Protein AF-A0A523GM66-F1 (afdb_monomer_lite)

Radius of gyration: 17.61 Å; chains: 1; bounding box: 33×33×49 Å

Structure (mmCIF, N/CA/C/O backbone):
data_AF-A0A523GM66-F1
#
_entry.id   AF-A0A523GM66-F1
#
loop_
_atom_site.group_PDB
_atom_site.id
_atom_site.type_symbol
_atom_site.label_atom_id
_atom_site.label_alt_id
_atom_site.label_comp_id
_atom_site.label_asym_id
_atom_site.label_entity_id
_atom_site.label_seq_id
_atom_site.pdbx_PDB_ins_code
_atom_site.Cartn_x
_atom_site.Cartn_y
_atom_site.Cartn_z
_atom_site.occupancy
_atom_site.B_iso_or_equiv
_atom_site.auth_seq_id
_atom_site.auth_comp_id
_atom_site.auth_asym_id
_atom_site.auth_atom_id
_atom_site.pdbx_PDB_model_num
ATOM 1 N N . MET A 1 1 ? -17.178 11.770 1.822 1.00 74.56 1 MET A N 1
ATOM 2 C CA . MET A 1 1 ? -16.727 10.507 2.453 1.00 74.56 1 MET A CA 1
ATOM 3 C C . MET A 1 1 ? -16.173 9.593 1.366 1.00 74.56 1 MET A C 1
ATOM 5 O O . MET A 1 1 ? -16.955 9.059 0.594 1.00 74.56 1 MET A O 1
ATOM 9 N N . GLY A 1 2 ? -14.848 9.505 1.225 1.00 92.06 2 GLY A N 1
ATOM 10 C CA . GLY A 1 2 ? -14.191 8.734 0.158 1.00 92.06 2 GLY A CA 1
ATOM 11 C C . GLY A 1 2 ? -13.439 7.506 0.675 1.00 92.06 2 GLY A C 1
ATOM 12 O O . GLY A 1 2 ? -13.372 7.265 1.883 1.00 92.06 2 GLY A O 1
ATOM 13 N N . PHE A 1 3 ? -12.845 6.756 -0.253 1.00 95.06 3 PHE A N 1
ATOM 14 C CA . PHE A 1 3 ? -12.043 5.572 0.042 1.00 95.06 3 PHE A CA 1
ATOM 15 C C . PHE A 1 3 ? -10.622 5.728 -0.485 1.00 95.06 3 PHE A C 1
ATOM 17 O O . PHE A 1 3 ? -10.416 6.255 -1.577 1.00 95.06 3 PHE A O 1
ATOM 24 N N . ILE A 1 4 ? -9.655 5.208 0.265 1.00 95.12 4 ILE A N 1
ATOM 25 C CA . ILE A 1 4 ? -8.255 5.139 -0.150 1.00 95.12 4 ILE A CA 1
ATOM 26 C C . ILE A 1 4 ? -7.737 3.712 -0.114 1.00 95.12 4 ILE A C 1
ATOM 28 O O . ILE A 1 4 ? -8.194 2.853 0.641 1.00 95.12 4 ILE A O 1
ATOM 32 N N . ARG A 1 5 ? -6.770 3.438 -0.982 1.00 95.50 5 ARG A N 1
ATOM 33 C CA . ARG A 1 5 ? -6.126 2.133 -1.093 1.00 95.50 5 ARG A CA 1
ATOM 34 C C . ARG A 1 5 ? -4.806 2.110 -0.346 1.00 95.50 5 ARG A C 1
ATOM 36 O O . ARG A 1 5 ? -4.126 3.120 -0.230 1.00 95.50 5 ARG A O 1
ATOM 43 N N . LEU A 1 6 ? -4.380 0.902 0.016 1.00 94.88 6 LEU A N 1
ATOM 44 C CA . LEU A 1 6 ? -3.133 0.644 0.735 1.00 94.88 6 LEU A CA 1
ATOM 45 C C . LEU A 1 6 ? -1.938 1.449 0.208 1.00 94.88 6 LEU A C 1
ATOM 47 O O . LEU A 1 6 ? -1.241 2.084 0.978 1.00 94.88 6 LEU A O 1
ATOM 51 N N . HIS A 1 7 ? -1.717 1.457 -1.104 1.00 92.69 7 HIS A N 1
ATOM 52 C CA . HIS A 1 7 ? -0.570 2.140 -1.703 1.00 92.69 7 HIS A CA 1
ATOM 53 C C . HIS A 1 7 ? -0.637 3.676 -1.667 1.00 92.69 7 HIS A C 1
ATOM 55 O O . HIS A 1 7 ? 0.337 4.323 -2.024 1.00 92.69 7 HIS A O 1
ATOM 61 N N . GLN A 1 8 ? -1.806 4.261 -1.396 1.00 94.38 8 GLN A N 1
ATOM 62 C CA . GLN A 1 8 ? -1.937 5.700 -1.143 1.00 94.38 8 GLN A CA 1
ATOM 63 C C . GLN A 1 8 ? -1.590 5.993 0.317 1.00 94.38 8 GLN A C 1
ATOM 65 O O . GLN A 1 8 ? -1.078 7.058 0.614 1.00 94.38 8 GLN A O 1
ATOM 70 N N . ILE A 1 9 ? -1.816 5.023 1.209 1.00 94.81 9 ILE A N 1
ATOM 71 C CA . ILE A 1 9 ? -1.490 5.135 2.630 1.00 94.81 9 ILE A CA 1
ATOM 72 C C . ILE A 1 9 ? 0.017 4.958 2.853 1.00 94.81 9 ILE A C 1
ATOM 74 O O . ILE A 1 9 ? 0.657 5.830 3.428 1.00 94.81 9 ILE A O 1
ATOM 78 N N . ILE A 1 10 ? 0.595 3.860 2.355 1.00 95.12 10 ILE A N 1
ATOM 79 C CA . ILE A 1 10 ? 2.025 3.5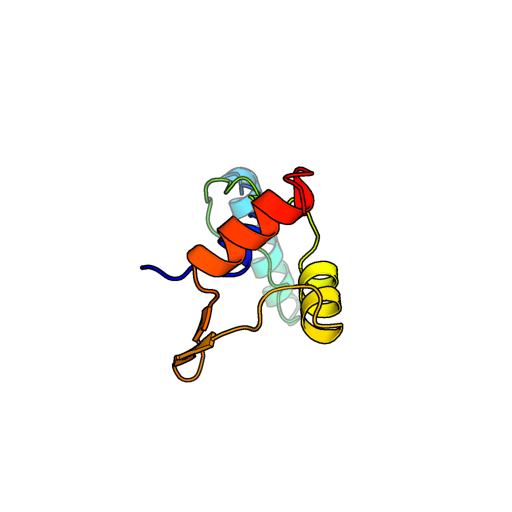33 2.530 1.00 95.12 10 ILE A CA 1
ATOM 80 C C . ILE A 1 10 ? 2.930 4.143 1.452 1.00 95.12 10 ILE A C 1
ATOM 82 O O . ILE A 1 10 ? 4.134 3.903 1.442 1.00 95.12 10 ILE A O 1
ATOM 86 N N . GLY A 1 11 ? 2.350 4.877 0.503 1.00 93.50 11 GLY A N 1
ATOM 87 C CA . GLY A 1 11 ? 3.069 5.436 -0.636 1.00 93.50 11 GLY A CA 1
ATOM 88 C C . GLY A 1 11 ? 3.541 4.397 -1.662 1.00 93.50 11 GLY A C 1
ATOM 89 O O . GLY A 1 11 ? 3.268 3.192 -1.581 1.00 93.50 11 GLY A O 1
ATOM 90 N N . ARG A 1 12 ? 4.243 4.889 -2.687 1.00 89.50 12 ARG A N 1
ATOM 91 C CA . ARG A 1 12 ? 4.982 4.079 -3.668 1.00 89.50 12 ARG A CA 1
ATOM 92 C C . ARG A 1 12 ? 6.217 4.847 -4.151 1.00 89.50 12 ARG A C 1
ATOM 94 O O . ARG A 1 12 ? 6.095 6.051 -4.379 1.00 89.50 12 ARG A O 1
ATOM 101 N N . PRO A 1 13 ? 7.346 4.167 -4.424 1.00 88.12 13 PRO A N 1
ATOM 102 C CA . PRO A 1 13 ? 8.516 4.817 -5.008 1.00 88.12 13 PRO A CA 1
ATOM 103 C C . PRO A 1 13 ? 8.234 5.251 -6.450 1.00 88.12 13 PRO A C 1
ATOM 105 O O . PRO A 1 13 ? 7.430 4.602 -7.141 1.00 88.12 13 PRO A O 1
ATOM 108 N N . ALA A 1 14 ? 8.896 6.324 -6.886 1.00 91.00 14 ALA A N 1
ATOM 109 C CA . ALA A 1 14 ? 8.975 6.693 -8.296 1.00 91.00 14 ALA A CA 1
ATOM 110 C C . ALA A 1 14 ? 9.717 5.607 -9.083 1.00 91.00 14 ALA A C 1
ATOM 112 O O . ALA A 1 14 ? 10.484 4.838 -8.512 1.00 91.00 14 ALA A O 1
ATOM 113 N N . VAL A 1 15 ? 9.456 5.550 -10.385 1.00 90.06 15 VAL A N 1
ATOM 114 C CA . VAL A 1 15 ? 10.229 4.745 -11.336 1.00 90.06 15 VAL A CA 1
ATOM 115 C C . VAL A 1 15 ? 10.668 5.699 -12.431 1.00 90.06 15 VAL A C 1
ATOM 117 O O . VAL A 1 15 ? 9.806 6.306 -13.073 1.00 90.06 15 VAL A O 1
ATOM 120 N N . THR A 1 16 ? 11.980 5.861 -12.596 1.00 91.56 16 THR A N 1
ATOM 121 C CA . THR A 1 16 ? 12.552 6.698 -13.659 1.00 91.56 16 THR A CA 1
ATOM 122 C C . THR A 1 16 ? 12.429 5.999 -15.012 1.00 91.56 16 THR A C 1
ATOM 124 O O . THR A 1 16 ? 12.228 4.783 -15.067 1.00 91.56 16 THR A O 1
ATOM 127 N N . GLU A 1 17 ? 12.544 6.744 -16.114 1.00 88.56 17 GLU A N 1
ATOM 128 C CA . GLU A 1 17 ? 12.460 6.138 -17.452 1.00 88.56 17 GLU A CA 1
ATOM 129 C C . GLU A 1 17 ? 13.584 5.124 -17.678 1.00 88.56 17 GLU A C 1
ATOM 131 O O . GLU A 1 17 ? 13.324 4.005 -18.108 1.00 88.56 17 GLU A O 1
ATOM 136 N N . GLU A 1 18 ? 14.808 5.449 -17.263 1.00 90.44 18 GLU A N 1
ATOM 137 C CA . GLU A 1 18 ? 15.935 4.520 -17.366 1.00 90.44 18 GLU A CA 1
ATOM 138 C C . GLU A 1 18 ? 15.716 3.234 -16.556 1.00 90.44 18 GLU A C 1
ATOM 140 O O . GLU A 1 18 ? 16.093 2.138 -16.970 1.00 90.44 18 GLU A O 1
ATOM 145 N N . GLU A 1 19 ? 15.114 3.344 -15.369 1.00 90.31 19 GLU A N 1
ATOM 146 C CA . GLU A 1 19 ? 14.783 2.173 -14.562 1.00 90.31 19 GLU A CA 1
ATOM 147 C C . GLU A 1 19 ? 13.686 1.341 -15.233 1.00 90.31 19 GLU A C 1
ATOM 149 O O . GLU A 1 19 ? 13.765 0.112 -15.255 1.00 90.31 19 GLU A O 1
ATOM 154 N N . ALA A 1 20 ? 12.688 1.998 -15.827 1.00 88.44 20 ALA A N 1
ATOM 155 C CA . ALA A 1 20 ? 11.642 1.338 -16.592 1.00 88.44 20 ALA A CA 1
ATOM 156 C C . ALA A 1 20 ? 12.217 0.602 -17.815 1.00 88.44 20 ALA A C 1
ATOM 158 O O . ALA A 1 20 ? 11.835 -0.544 -18.051 1.00 88.44 20 ALA A O 1
ATOM 159 N N . GLU A 1 21 ? 13.166 1.201 -18.539 1.00 89.88 21 GLU A N 1
ATOM 160 C CA . GLU A 1 21 ? 13.902 0.574 -19.646 1.00 89.88 21 GLU A CA 1
ATOM 161 C C . GLU A 1 21 ? 14.692 -0.650 -19.200 1.00 89.88 21 GLU A C 1
ATOM 163 O O . GLU A 1 21 ? 14.540 -1.724 -19.787 1.00 89.88 21 GLU A O 1
ATOM 168 N N . ARG A 1 22 ? 15.472 -0.533 -18.119 1.00 91.62 22 ARG A N 1
ATOM 169 C CA . ARG A 1 22 ? 16.188 -1.675 -17.530 1.00 91.62 22 ARG A CA 1
ATOM 170 C C . ARG A 1 22 ? 15.221 -2.799 -17.155 1.00 91.62 22 ARG A C 1
ATOM 172 O O . ARG A 1 22 ? 15.444 -3.950 -17.515 1.00 91.62 22 ARG A O 1
ATOM 179 N N . ASN A 1 23 ? 14.086 -2.469 -16.539 1.00 93.19 23 ASN A N 1
ATOM 180 C CA . ASN A 1 23 ? 13.049 -3.445 -16.199 1.00 93.19 23 ASN A CA 1
ATOM 181 C C . ASN A 1 23 ? 12.379 -4.081 -17.432 1.00 93.19 23 ASN A C 1
ATOM 183 O O . ASN A 1 23 ? 11.916 -5.224 -17.351 1.00 93.19 23 ASN A O 1
ATOM 187 N N . ARG A 1 24 ? 12.290 -3.365 -18.562 1.00 90.75 24 ARG A N 1
ATOM 188 C CA . ARG A 1 24 ? 11.816 -3.916 -19.843 1.00 90.75 24 ARG A CA 1
ATOM 189 C C . ARG A 1 24 ? 12.835 -4.905 -20.409 1.00 90.75 24 ARG A C 1
ATOM 191 O O . ARG A 1 24 ? 12.456 -6.049 -20.653 1.00 90.75 24 ARG A O 1
ATOM 198 N N . ARG A 1 25 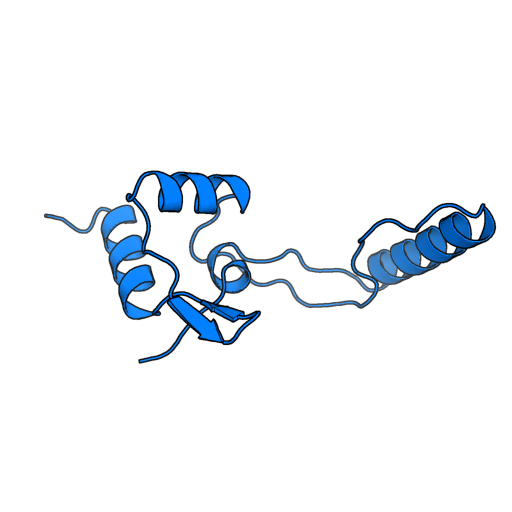? 14.106 -4.500 -20.499 1.00 90.00 25 ARG A N 1
ATOM 199 C CA . ARG A 1 25 ? 15.222 -5.326 -20.986 1.00 90.00 25 ARG A CA 1
ATOM 200 C C . ARG A 1 25 ? 15.388 -6.609 -20.178 1.00 90.00 25 ARG A C 1
ATOM 202 O O . ARG A 1 25 ? 15.443 -7.691 -20.752 1.00 90.00 25 ARG A O 1
ATOM 209 N N . ASP A 1 26 ? 15.407 -6.504 -18.853 1.00 89.44 26 ASP A N 1
ATOM 210 C CA . ASP A 1 26 ? 15.545 -7.669 -17.975 1.00 89.44 26 ASP A CA 1
ATOM 211 C C . ASP A 1 26 ? 14.379 -8.641 -18.165 1.00 89.44 26 ASP A C 1
ATOM 213 O O . ASP A 1 26 ? 14.576 -9.850 -18.238 1.00 89.44 26 ASP A O 1
ATOM 217 N N . ALA A 1 27 ? 13.158 -8.124 -18.322 1.00 89.31 27 ALA A N 1
ATOM 218 C CA . ALA A 1 27 ? 12.000 -8.974 -18.551 1.00 89.31 27 ALA A CA 1
ATOM 219 C C . ALA A 1 27 ? 11.994 -9.641 -19.936 1.00 89.31 27 ALA A C 1
ATOM 221 O O . ALA A 1 27 ? 11.374 -10.693 -20.089 1.00 89.31 27 ALA A O 1
ATOM 222 N N . GLU A 1 28 ? 12.613 -9.035 -20.950 1.00 88.81 28 GLU A N 1
ATOM 223 C CA . GLU A 1 28 ? 12.841 -9.658 -22.259 1.00 88.81 28 GLU A CA 1
ATOM 224 C C . GLU A 1 28 ? 13.914 -10.746 -22.172 1.00 88.81 28 GLU A C 1
ATOM 226 O O . GLU A 1 28 ? 13.690 -11.847 -22.670 1.00 88.81 28 GLU A O 1
ATOM 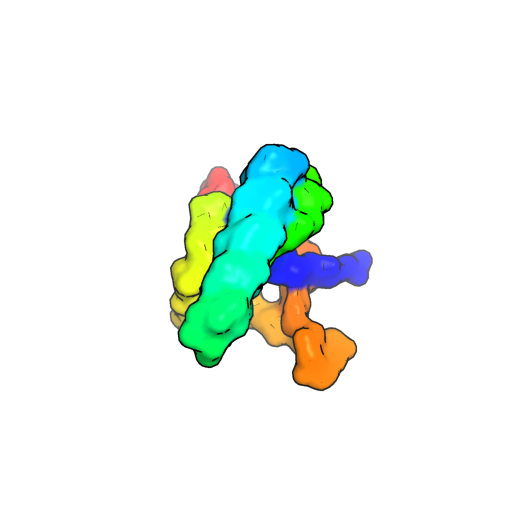231 N N . ALA A 1 29 ? 15.017 -10.488 -21.463 1.00 89.56 29 ALA A N 1
ATOM 232 C CA . ALA A 1 29 ? 16.080 -11.464 -21.229 1.00 89.56 29 ALA A CA 1
ATOM 233 C C . ALA A 1 29 ? 15.589 -12.683 -20.424 1.00 89.56 29 ALA A C 1
ATOM 235 O O . ALA A 1 29 ? 15.843 -13.824 -20.808 1.00 89.56 29 ALA A O 1
ATOM 236 N N . GLU A 1 30 ? 14.823 -12.460 -19.348 1.00 90.50 30 GLU A N 1
ATOM 237 C CA . GLU A 1 30 ? 14.205 -13.529 -18.550 1.00 90.50 30 GLU A CA 1
ATOM 238 C C . GLU A 1 30 ? 13.279 -14.395 -19.425 1.00 90.50 30 GLU A C 1
ATOM 240 O O . GLU A 1 30 ? 13.368 -15.623 -19.387 1.00 90.50 30 GLU A O 1
ATOM 245 N N . LYS A 1 31 ? 12.453 -13.768 -20.280 1.00 87.62 31 LYS A N 1
ATOM 246 C CA . LYS A 1 31 ? 11.586 -14.484 -21.231 1.00 87.62 31 LYS A CA 1
ATOM 247 C C . LYS A 1 31 ? 12.374 -15.278 -22.270 1.00 87.62 31 LYS A C 1
ATOM 249 O O . LYS A 1 31 ? 11.976 -16.398 -22.574 1.00 87.62 31 LYS A O 1
ATOM 254 N N . ALA A 1 32 ? 13.451 -14.712 -22.815 1.00 90.12 32 ALA A N 1
ATOM 255 C CA . ALA A 1 32 ? 14.304 -15.386 -23.792 1.00 90.12 32 ALA A CA 1
ATOM 256 C C . ALA A 1 32 ? 14.967 -16.643 -23.200 1.00 90.12 32 ALA A C 1
ATOM 258 O O . ALA A 1 32 ? 15.108 -17.644 -23.891 1.00 90.12 32 ALA A O 1
ATOM 259 N N . SER A 1 33 ? 15.284 -16.618 -21.901 1.00 82.44 33 SER A N 1
ATOM 260 C CA . SER A 1 33 ? 15.777 -17.769 -21.129 1.00 82.44 33 SER A CA 1
ATOM 261 C C . SER A 1 33 ? 14.685 -18.815 -20.808 1.00 82.44 33 SER A C 1
ATOM 263 O O . SER A 1 33 ? 14.952 -19.842 -20.192 1.00 82.44 33 SER A O 1
ATOM 265 N N . GLY A 1 34 ? 13.423 -18.567 -21.184 1.00 87.81 34 GLY A N 1
ATOM 266 C CA . GLY A 1 34 ? 12.283 -19.427 -20.842 1.00 87.81 34 GLY A CA 1
ATOM 267 C C . GLY A 1 34 ? 11.815 -19.300 -19.386 1.00 87.81 34 GLY A C 1
ATOM 268 O O . GLY A 1 34 ? 10.868 -19.976 -18.978 1.00 87.81 34 GLY A O 1
ATOM 269 N N . GLN A 1 35 ? 12.425 -18.409 -18.598 1.00 85.31 35 GLN A N 1
ATOM 270 C CA . GLN A 1 35 ? 12.049 -18.146 -17.214 1.00 85.31 35 GLN A CA 1
ATOM 271 C C . GLN A 1 35 ? 10.915 -17.116 -17.160 1.00 85.31 35 GLN A C 1
ATOM 273 O O . GLN A 1 35 ? 10.864 -16.132 -17.902 1.00 85.31 35 GLN A O 1
ATOM 278 N N . LYS A 1 36 ? 9.976 -17.304 -16.229 1.00 85.44 36 LYS A N 1
ATOM 279 C CA . LYS A 1 36 ? 8.923 -16.310 -16.004 1.00 85.44 36 LYS A CA 1
ATOM 280 C C . LYS A 1 36 ? 9.539 -15.002 -15.486 1.00 85.44 36 LYS A C 1
ATOM 282 O O . LYS A 1 36 ? 10.220 -15.051 -14.460 1.00 85.44 36 LYS A O 1
ATOM 287 N N . PRO A 1 37 ? 9.239 -13.844 -16.104 1.00 86.75 37 PRO A N 1
ATOM 288 C CA . PRO A 1 37 ? 9.862 -12.600 -15.700 1.00 86.75 37 PRO A CA 1
ATOM 289 C C . PRO A 1 37 ? 9.379 -12.119 -14.330 1.00 86.75 37 PRO A C 1
ATOM 291 O O . PRO A 1 37 ? 8.210 -12.301 -13.954 1.00 86.75 37 PRO A O 1
ATOM 294 N N . ASN A 1 38 ? 10.267 -11.449 -13.601 1.00 86.69 38 ASN A N 1
ATOM 295 C CA . ASN A 1 38 ? 9.968 -10.862 -12.303 1.00 86.69 38 ASN A CA 1
ATOM 296 C C . ASN A 1 38 ? 8.968 -9.698 -12.414 1.00 86.69 38 ASN A C 1
ATOM 298 O O . ASN A 1 38 ? 8.915 -8.956 -13.398 1.00 86.69 38 ASN A O 1
ATOM 302 N N . LYS A 1 39 ? 8.150 -9.506 -11.368 1.00 79.62 39 LYS A N 1
ATOM 303 C CA . LYS A 1 39 ? 7.089 -8.477 -11.329 1.00 79.62 39 LYS A CA 1
ATOM 304 C C . LYS A 1 39 ? 7.642 -7.079 -11.008 1.00 79.62 39 LYS A C 1
ATOM 306 O O . LYS A 1 39 ? 7.267 -6.484 -9.998 1.00 79.62 39 LYS A O 1
ATOM 311 N N . ARG A 1 40 ? 8.522 -6.558 -11.864 1.00 88.94 40 ARG A N 1
ATOM 312 C CA . ARG A 1 40 ? 9.057 -5.188 -11.783 1.00 88.94 40 ARG A CA 1
ATOM 313 C C . ARG A 1 40 ? 8.178 -4.198 -12.567 1.00 88.94 40 ARG A C 1
ATOM 315 O O . ARG A 1 40 ? 7.534 -4.598 -13.541 1.00 88.94 40 ARG A O 1
ATOM 322 N N . PRO A 1 41 ? 8.093 -2.921 -12.155 1.00 87.94 41 PRO A N 1
ATOM 323 C CA . PRO A 1 41 ? 7.345 -1.905 -12.891 1.00 87.94 41 PRO A CA 1
ATOM 324 C C . PRO A 1 41 ? 8.044 -1.561 -14.214 1.00 87.94 41 PRO A C 1
ATOM 326 O O . PRO A 1 41 ? 9.225 -1.239 -14.230 1.00 87.94 41 PRO A O 1
ATOM 329 N N . LYS A 1 42 ? 7.301 -1.613 -15.323 1.00 86.75 42 LYS A N 1
ATOM 330 C CA . LYS A 1 42 ? 7.843 -1.420 -16.685 1.00 86.75 42 LYS A CA 1
ATOM 331 C C . LYS A 1 42 ? 7.544 -0.054 -17.303 1.00 86.75 42 LYS A C 1
ATOM 333 O O . LYS A 1 42 ? 8.017 0.239 -18.397 1.00 86.75 42 LYS A O 1
ATOM 338 N N . CYS A 1 43 ? 6.741 0.751 -16.616 1.00 87.12 43 CYS A N 1
ATOM 339 C CA . CYS A 1 43 ? 6.352 2.089 -17.041 1.00 87.12 43 CYS A CA 1
ATOM 340 C C . CYS A 1 43 ? 6.832 3.090 -15.992 1.00 87.12 43 CYS A C 1
ATOM 342 O O . CYS A 1 43 ? 6.672 2.831 -14.789 1.00 87.12 43 CYS A O 1
ATOM 344 N N . ALA A 1 44 ? 7.380 4.215 -16.454 1.00 88.88 44 ALA A N 1
ATOM 345 C CA . ALA A 1 44 ? 7.715 5.335 -15.592 1.00 88.88 44 ALA A CA 1
ATOM 346 C C . ALA A 1 44 ? 6.458 5.857 -14.892 1.00 88.88 44 ALA A C 1
ATOM 348 O O . ALA A 1 44 ? 5.350 5.850 -15.437 1.00 88.88 44 ALA A O 1
ATOM 349 N N . ARG A 1 45 ? 6.620 6.240 -13.627 1.00 88.00 45 ARG A N 1
ATOM 350 C CA . ARG A 1 45 ? 5.518 6.715 -12.786 1.00 88.00 45 ARG A CA 1
ATOM 351 C C . ARG A 1 45 ? 6.043 7.541 -11.624 1.00 88.00 45 ARG A C 1
ATOM 353 O O . ARG A 1 45 ? 7.079 7.217 -11.044 1.00 88.00 45 ARG A O 1
ATOM 360 N N . ASN A 1 46 ? 5.263 8.542 -11.232 1.00 90.00 46 ASN A N 1
ATOM 361 C CA . ASN A 1 46 ? 5.610 9.439 -10.133 1.00 90.00 46 ASN A CA 1
ATOM 362 C C . ASN A 1 46 ? 5.560 8.726 -8.772 1.00 90.00 46 ASN A C 1
ATOM 364 O O . ASN A 1 46 ? 4.821 7.747 -8.581 1.00 90.00 46 ASN A O 1
ATOM 368 N N . ALA A 1 47 ? 6.344 9.238 -7.821 1.00 91.12 47 ALA A N 1
ATOM 369 C CA . ALA A 1 47 ? 6.266 8.820 -6.427 1.00 91.12 47 ALA A CA 1
ATOM 370 C C . ALA A 1 47 ? 4.946 9.291 -5.809 1.00 91.12 47 ALA A C 1
ATOM 372 O O . ALA A 1 47 ? 4.466 10.388 -6.090 1.00 91.12 47 ALA A O 1
ATOM 373 N N . LEU A 1 48 ? 4.388 8.460 -4.932 1.00 91.56 48 LEU A N 1
ATOM 374 C CA . LEU A 1 48 ? 3.332 8.876 -4.017 1.00 91.56 48 LEU A CA 1
ATOM 375 C C . LEU A 1 48 ? 3.930 8.893 -2.611 1.00 91.56 48 LEU A C 1
ATOM 377 O O . LEU A 1 48 ? 4.342 7.819 -2.152 1.00 91.56 48 LEU A O 1
ATOM 381 N N . PRO A 1 49 ? 4.002 10.058 -1.943 1.00 92.75 49 PRO A N 1
ATOM 382 C CA . PRO A 1 49 ? 4.507 10.122 -0.583 1.00 92.75 49 PRO A CA 1
ATOM 383 C C . PRO A 1 49 ? 3.585 9.329 0.359 1.00 92.75 49 PRO A C 1
ATOM 385 O O . PRO A 1 49 ? 2.365 9.328 0.168 1.00 92.75 49 PRO A O 1
ATOM 388 N N . PRO A 1 50 ? 4.146 8.610 1.345 1.00 93.75 50 PRO A N 1
ATOM 389 C CA . PRO A 1 50 ? 3.354 7.887 2.329 1.00 93.75 50 PRO A CA 1
ATOM 390 C C . PRO A 1 50 ? 2.660 8.849 3.296 1.00 93.75 50 PRO A C 1
ATOM 392 O O . PRO A 1 50 ? 3.281 9.779 3.799 1.00 93.75 50 PRO A O 1
ATOM 395 N N . ILE A 1 51 ? 1.398 8.564 3.617 1.00 94.44 51 ILE A N 1
ATOM 396 C CA . ILE A 1 51 ? 0.704 9.165 4.766 1.00 94.44 51 ILE A CA 1
ATOM 397 C C . ILE A 1 51 ? 1.239 8.532 6.055 1.00 94.44 51 ILE A C 1
ATOM 399 O O . ILE A 1 51 ? 1.508 9.217 7.033 1.00 94.44 51 ILE A O 1
ATOM 403 N N . ILE A 1 52 ? 1.411 7.207 6.042 1.00 93.12 52 ILE A N 1
ATOM 404 C CA . ILE A 1 52 ? 1.974 6.439 7.153 1.00 93.12 52 ILE A CA 1
ATOM 405 C C . ILE A 1 52 ? 3.154 5.633 6.587 1.00 93.12 52 ILE A C 1
ATOM 407 O O . ILE A 1 52 ? 2.923 4.693 5.817 1.00 93.12 52 ILE A O 1
ATOM 411 N N . PRO A 1 53 ? 4.413 5.983 6.920 1.00 93.56 53 PRO A N 1
ATOM 412 C CA . PRO A 1 53 ? 5.610 5.423 6.291 1.00 93.56 53 PRO A CA 1
ATOM 413 C C . PRO A 1 53 ? 5.973 4.042 6.858 1.00 93.56 53 PRO A C 1
ATOM 415 O O . PRO A 1 53 ? 7.041 3.841 7.427 1.00 93.56 53 PRO A O 1
ATOM 418 N N . ILE A 1 54 ? 5.076 3.065 6.705 1.00 94.50 54 ILE A N 1
ATOM 419 C CA . ILE A 1 54 ? 5.309 1.674 7.109 1.00 94.50 54 ILE A CA 1
ATOM 420 C C . ILE A 1 54 ? 5.257 0.720 5.919 1.00 94.50 54 ILE A C 1
ATOM 422 O O . ILE A 1 54 ? 4.655 0.996 4.883 1.00 94.50 54 ILE A O 1
ATOM 426 N N . SER A 1 55 ? 5.854 -0.459 6.079 1.00 94.69 55 SER A N 1
ATOM 427 C CA . SER A 1 55 ? 5.795 -1.491 5.048 1.00 94.69 55 SER A CA 1
ATOM 428 C C . SER A 1 55 ? 4.387 -2.088 4.913 1.00 94.69 55 SER A C 1
ATOM 430 O O . SER A 1 55 ? 3.599 -2.154 5.860 1.00 94.69 55 SER A O 1
ATOM 432 N N . LYS A 1 56 ? 4.079 -2.608 3.717 1.00 94.94 56 LYS A N 1
ATOM 433 C CA . LYS A 1 56 ? 2.820 -3.319 3.442 1.00 94.94 56 LYS A CA 1
ATOM 434 C C . LYS A 1 56 ? 2.578 -4.478 4.411 1.00 94.94 56 LYS A C 1
ATOM 436 O O . LYS A 1 56 ? 1.445 -4.680 4.835 1.00 94.94 56 LYS A O 1
ATOM 441 N N . SER A 1 57 ? 3.604 -5.275 4.703 1.00 95.94 57 SER A N 1
ATOM 442 C CA . SER A 1 57 ? 3.481 -6.425 5.606 1.00 95.94 57 SER A CA 1
ATOM 443 C C . SER A 1 57 ? 3.141 -5.973 7.023 1.00 95.94 57 SER A C 1
ATOM 445 O O . SER A 1 57 ? 2.246 -6.548 7.636 1.00 95.94 57 SER A O 1
ATOM 447 N N . HIS A 1 58 ? 3.778 -4.899 7.498 1.00 96.56 58 HIS A N 1
ATOM 448 C CA . HIS A 1 58 ? 3.481 -4.326 8.806 1.00 96.56 58 HIS A CA 1
ATOM 449 C C . HIS A 1 58 ? 2.047 -3.795 8.883 1.00 96.56 58 HIS A C 1
ATOM 451 O O . HIS A 1 58 ? 1.348 -4.074 9.853 1.00 96.56 58 HIS A O 1
ATOM 457 N N . TRP A 1 59 ? 1.572 -3.114 7.833 1.00 96.31 59 TRP A N 1
ATOM 458 C CA . TRP A 1 59 ? 0.181 -2.658 7.745 1.00 96.31 59 TRP A CA 1
ATOM 459 C C . TRP A 1 59 ? -0.805 -3.815 7.943 1.00 96.31 59 TRP A C 1
ATOM 461 O O . TRP A 1 59 ? -1.690 -3.747 8.792 1.00 96.31 59 TRP A O 1
ATOM 471 N N . TRP A 1 60 ? -0.633 -4.916 7.204 1.00 96.19 60 TRP A N 1
ATOM 472 C CA . TRP A 1 60 ? -1.516 -6.080 7.329 1.0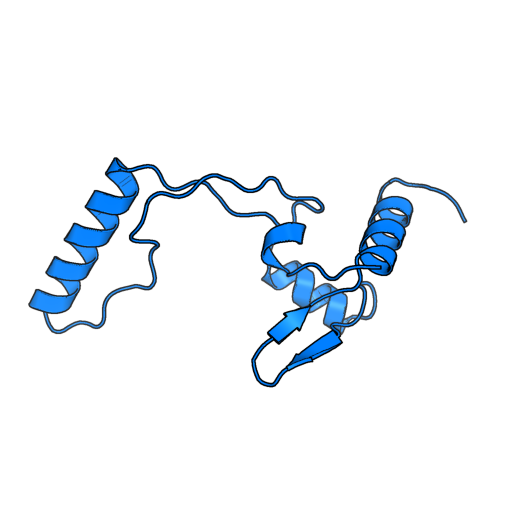0 96.19 60 TRP A CA 1
ATOM 473 C C . TRP A 1 60 ? -1.410 -6.778 8.684 1.00 96.19 60 TRP A C 1
ATOM 475 O O . TRP A 1 60 ? -2.431 -7.239 9.188 1.00 96.19 60 TRP A O 1
ATOM 485 N N . ALA A 1 61 ? -0.218 -6.830 9.285 1.00 96.88 61 ALA A N 1
ATOM 486 C CA . ALA A 1 61 ? -0.048 -7.357 10.636 1.00 96.88 61 ALA A CA 1
ATOM 487 C C . ALA A 1 61 ? -0.864 -6.541 11.649 1.00 96.88 61 ALA A C 1
ATOM 489 O O . ALA A 1 61 ? -1.639 -7.108 12.407 1.00 96.88 61 ALA A O 1
ATOM 490 N N . LYS A 1 62 ? -0.806 -5.206 11.586 1.00 95.06 62 LYS A N 1
ATOM 491 C CA . LYS A 1 62 ? -1.577 -4.338 12.489 1.00 95.06 62 LYS A CA 1
ATOM 492 C C . LYS A 1 62 ? -3.086 -4.390 12.257 1.00 95.06 62 LYS A C 1
ATOM 494 O O . LYS A 1 62 ? -3.846 -4.277 13.216 1.00 95.06 62 LYS A O 1
ATOM 499 N N . VAL A 1 63 ? -3.521 -4.573 11.008 1.00 96.06 63 VAL A N 1
ATOM 500 C CA . VAL A 1 63 ? -4.937 -4.816 10.678 1.00 96.06 63 VAL A CA 1
ATOM 501 C C . VAL A 1 63 ? -5.401 -6.144 11.281 1.00 96.06 63 VAL A C 1
ATOM 503 O O . VAL A 1 63 ? -6.486 -6.210 11.856 1.00 96.06 63 VAL A O 1
ATOM 506 N N . LYS A 1 64 ? -4.566 -7.189 11.205 1.00 94.88 64 LYS A N 1
ATOM 507 C CA . LYS A 1 64 ? -4.839 -8.490 11.832 1.00 94.88 64 LYS A CA 1
ATOM 508 C C . LYS A 1 64 ? -4.892 -8.385 13.360 1.00 94.88 64 LYS A C 1
ATOM 510 O O . LYS A 1 64 ? -5.781 -8.973 13.961 1.00 94.88 64 LYS A O 1
ATOM 515 N N . ASP A 1 65 ? -4.001 -7.599 13.961 1.00 95.25 65 ASP A N 1
ATOM 516 C CA . ASP A 1 65 ? -3.972 -7.331 15.406 1.00 95.25 65 ASP A CA 1
ATOM 517 C C . ASP A 1 65 ? -5.136 -6.435 15.881 1.00 95.25 65 ASP A C 1
ATOM 519 O O . ASP A 1 65 ? -5.256 -6.166 17.073 1.00 95.25 65 ASP A O 1
ATOM 523 N N . GLY A 1 66 ? -5.962 -5.909 14.967 1.00 93.56 66 GLY A N 1
ATOM 524 C CA . GLY A 1 66 ? -7.081 -5.018 15.290 1.00 93.56 66 GLY A CA 1
ATOM 525 C C . GLY A 1 66 ? -6.676 -3.599 15.701 1.00 93.56 66 GLY A C 1
ATOM 526 O O . GLY A 1 66 ? -7.522 -2.830 16.143 1.00 93.56 66 GLY A O 1
ATOM 527 N N . LYS A 1 67 ? -5.398 -3.227 15.547 1.00 92.38 67 LYS A N 1
ATOM 528 C CA . LYS A 1 67 ? -4.895 -1.880 15.875 1.00 92.38 67 LYS A CA 1
ATOM 529 C C . LYS A 1 67 ? -5.171 -0.862 14.771 1.00 92.38 67 LYS A C 1
ATOM 531 O O . LYS A 1 67 ? -5.174 0.334 15.028 1.00 92.38 67 LYS A O 1
ATOM 536 N N . PHE A 1 68 ? -5.303 -1.328 13.531 1.00 94.69 68 PHE A N 1
ATOM 537 C CA . PHE A 1 68 ? -5.502 -0.497 12.340 1.00 94.69 68 PHE A CA 1
ATOM 538 C C . PHE A 1 68 ? -6.921 -0.703 11.793 1.00 94.69 68 PHE A C 1
ATOM 540 O O . PHE A 1 68 ? -7.516 -1.756 12.039 1.00 94.69 68 PHE A O 1
ATOM 547 N N . PRO A 1 69 ? -7.472 0.260 11.031 1.00 95.69 69 PRO A N 1
ATOM 548 C CA . PRO A 1 69 ? -8.844 0.170 10.555 1.00 95.69 69 PRO A CA 1
ATOM 549 C C . PRO A 1 69 ? -9.049 -1.033 9.636 1.00 95.69 69 PRO A C 1
ATOM 551 O O . PRO A 1 69 ? -8.203 -1.367 8.795 1.00 95.69 69 PRO A O 1
ATOM 554 N N . GLN A 1 70 ? -10.204 -1.679 9.794 1.00 94.88 70 GLN A N 1
ATOM 555 C CA . GLN A 1 70 ? -10.544 -2.859 9.015 1.00 94.88 70 GLN A CA 1
ATOM 556 C C . GLN A 1 70 ? -10.816 -2.491 7.547 1.00 94.88 70 GLN A C 1
ATOM 558 O O . GLN A 1 70 ? -11.404 -1.446 7.254 1.00 94.88 70 GLN A O 1
ATOM 563 N N . PRO A 1 71 ? -10.384 -3.332 6.596 1.00 95.06 71 PRO A N 1
ATOM 564 C CA . PRO A 1 71 ? -10.606 -3.089 5.183 1.00 95.06 71 PRO A CA 1
ATOM 565 C C . PRO A 1 71 ? -12.078 -3.267 4.797 1.00 95.06 71 PRO A C 1
ATOM 567 O O . PRO A 1 71 ? -12.717 -4.254 5.154 1.00 95.06 71 PRO A O 1
ATOM 570 N N . VAL A 1 72 ? -12.576 -2.376 3.943 1.00 95.19 72 VAL A N 1
ATOM 571 C CA . VAL A 1 72 ? -13.896 -2.469 3.312 1.00 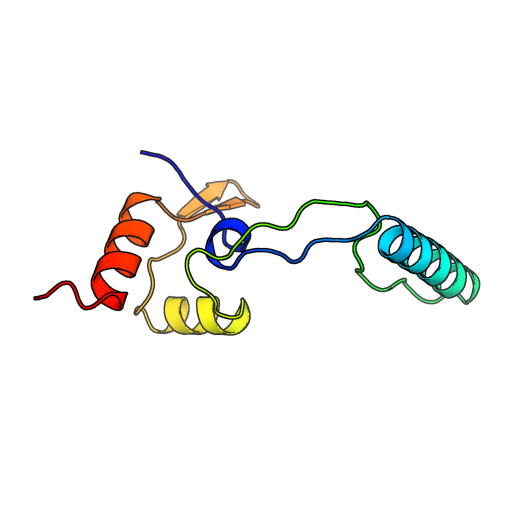95.19 72 VAL A CA 1
ATOM 572 C C . VAL A 1 72 ? -13.753 -3.033 1.897 1.00 95.19 72 VAL A C 1
ATOM 574 O O . VAL A 1 72 ? -12.904 -2.603 1.106 1.00 95.19 72 VAL A O 1
ATOM 577 N N . LYS A 1 73 ? -14.588 -4.017 1.555 1.00 94.50 73 LYS A N 1
ATOM 578 C CA . LYS A 1 73 ? -14.693 -4.549 0.191 1.00 94.50 73 LYS A CA 1
ATOM 579 C C . LYS A 1 73 ? -15.628 -3.661 -0.627 1.00 94.50 73 LYS A C 1
ATOM 581 O O . LYS A 1 73 ? -16.817 -3.610 -0.350 1.00 94.50 73 LYS A O 1
ATOM 586 N N . LEU A 1 74 ? -15.087 -2.987 -1.642 1.00 92.50 74 LEU A N 1
ATOM 587 C CA . LEU A 1 74 ? -15.880 -2.200 -2.602 1.00 92.50 74 LEU A CA 1
ATOM 588 C C . LEU A 1 74 ? -16.342 -3.037 -3.804 1.00 92.50 74 LEU A C 1
ATOM 590 O O . LEU A 1 74 ? -17.206 -2.620 -4.562 1.00 92.50 74 LEU A O 1
ATOM 594 N N . GLY A 1 75 ? -15.739 -4.209 -4.000 1.00 93.00 75 GLY A N 1
ATOM 595 C CA . GLY A 1 75 ? -16.086 -5.149 -5.059 1.00 93.00 75 GLY A CA 1
ATOM 596 C C . GLY A 1 75 ? -15.231 -6.417 -4.979 1.00 93.00 75 GLY A C 1
ATOM 597 O O . GLY A 1 75 ? -14.367 -6.517 -4.098 1.00 93.00 75 GLY A O 1
ATOM 598 N N . PRO A 1 76 ? -15.394 -7.366 -5.919 1.00 92.69 76 PRO A N 1
ATOM 599 C CA . PRO A 1 76 ? -14.781 -8.697 -5.834 1.00 92.69 76 PRO A CA 1
ATOM 600 C C . PRO A 1 76 ? -13.252 -8.687 -5.682 1.00 92.69 76 PRO A C 1
ATOM 602 O O . PRO A 1 76 ? -12.674 -9.533 -5.003 1.00 92.69 76 PRO A O 1
ATOM 605 N N . ARG A 1 77 ? -12.572 -7.704 -6.290 1.00 92.31 77 ARG A N 1
ATOM 606 C CA . ARG A 1 77 ? -11.100 -7.578 -6.290 1.00 92.31 77 ARG A CA 1
ATOM 607 C C . ARG A 1 77 ? -10.597 -6.272 -5.671 1.00 92.31 77 ARG A C 1
ATOM 609 O O . ARG A 1 77 ? -9.405 -5.972 -5.758 1.00 92.31 77 ARG A O 1
ATOM 616 N N . THR A 1 7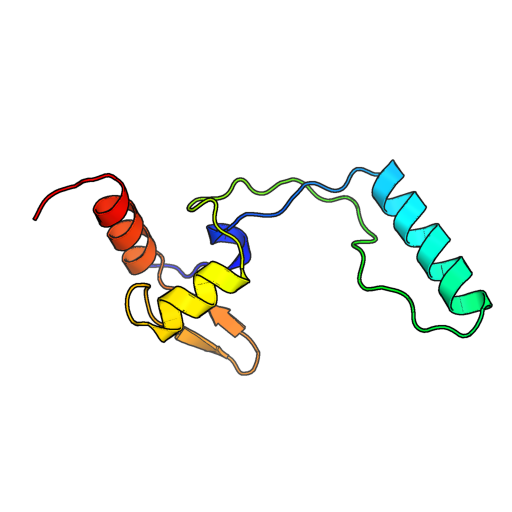8 ? -11.483 -5.504 -5.036 1.00 93.38 78 THR A N 1
ATOM 617 C CA . THR A 1 78 ? -11.178 -4.146 -4.576 1.00 93.38 78 THR A CA 1
ATOM 618 C C . THR A 1 78 ? -11.357 -4.043 -3.072 1.00 93.38 78 THR A C 1
ATOM 620 O O . THR A 1 78 ? -12.471 -4.048 -2.554 1.00 93.38 78 THR A O 1
ATOM 623 N N . THR A 1 79 ? -10.227 -3.925 -2.379 1.00 94.69 79 THR A N 1
ATOM 624 C CA . THR A 1 79 ? -10.160 -3.637 -0.947 1.00 94.69 79 THR A CA 1
ATOM 625 C C . THR A 1 79 ? -9.715 -2.191 -0.749 1.00 94.69 79 THR A C 1
ATOM 627 O O . THR A 1 79 ? -8.707 -1.781 -1.336 1.00 94.69 79 THR A O 1
ATOM 630 N N . ALA A 1 80 ? -10.433 -1.438 0.078 1.00 96.44 80 ALA A N 1
ATOM 631 C CA . ALA A 1 80 ? -10.120 -0.052 0.399 1.00 96.44 80 ALA A CA 1
ATOM 632 C C . ALA A 1 80 ? -10.399 0.258 1.878 1.00 96.44 80 ALA A C 1
ATOM 634 O O . ALA A 1 80 ? -10.992 -0.549 2.586 1.00 96.44 80 ALA A O 1
ATOM 635 N N . TRP A 1 81 ? -9.968 1.428 2.333 1.00 96.19 81 TRP A N 1
ATOM 636 C CA . TRP A 1 81 ? -10.209 1.953 3.675 1.00 96.19 81 TRP A CA 1
ATOM 637 C C . TRP A 1 81 ? -10.971 3.263 3.571 1.00 96.19 81 TRP A C 1
ATOM 639 O O . TRP A 1 81 ? -10.791 4.007 2.603 1.00 96.19 81 TRP A O 1
ATOM 649 N N . ARG A 1 82 ? -11.829 3.551 4.551 1.00 96.06 82 ARG A N 1
ATOM 650 C CA . ARG A 1 82 ? -12.490 4.855 4.623 1.00 96.06 82 ARG A CA 1
ATOM 651 C C . ARG A 1 82 ? -11.446 5.910 4.959 1.00 96.06 82 ARG A C 1
ATOM 653 O O . ARG A 1 82 ? -10.581 5.683 5.800 1.00 96.06 82 ARG A O 1
ATOM 660 N N . ILE A 1 83 ? -11.538 7.066 4.308 1.00 95.75 83 ILE A N 1
ATOM 661 C CA . ILE A 1 83 ? -10.633 8.190 4.589 1.00 95.75 83 ILE A CA 1
ATOM 662 C C . ILE A 1 83 ? -10.754 8.629 6.055 1.00 95.75 83 ILE A C 1
ATOM 664 O O . ILE A 1 83 ? -9.732 8.869 6.687 1.00 95.75 83 ILE A O 1
ATOM 668 N N . SER A 1 84 ? -11.976 8.642 6.600 1.00 94.88 84 SER A N 1
ATOM 669 C CA . SER A 1 84 ? -12.261 8.992 7.999 1.00 94.88 84 SER A CA 1
ATOM 670 C C . SER A 1 84 ? -11.436 8.177 8.990 1.00 94.88 84 SER A C 1
ATOM 672 O O . SER A 1 84 ? -10.824 8.729 9.896 1.00 94.88 84 SER A O 1
ATOM 674 N N . ASP A 1 85 ? -11.380 6.862 8.789 1.00 94.88 85 ASP A N 1
ATOM 675 C CA . ASP A 1 85 ? -10.748 5.950 9.742 1.00 94.88 85 ASP A CA 1
ATOM 676 C C . ASP A 1 85 ? -9.224 6.097 9.699 1.00 94.88 85 ASP A C 1
ATOM 678 O O . ASP A 1 85 ? -8.537 5.926 10.701 1.00 94.88 85 ASP A O 1
ATOM 682 N N . ILE A 1 86 ? -8.689 6.446 8.527 1.00 94.88 86 ILE A N 1
ATOM 683 C CA . ILE A 1 86 ? -7.261 6.701 8.346 1.00 94.88 86 ILE A CA 1
ATOM 684 C C . ILE A 1 86 ? -6.877 8.052 8.945 1.00 94.88 86 ILE A C 1
ATOM 686 O O . ILE A 1 86 ? -5.833 8.144 9.578 1.00 94.88 86 ILE A O 1
ATOM 690 N N . GLN A 1 87 ? -7.716 9.079 8.800 1.00 93.75 87 GLN A N 1
ATOM 691 C CA . GLN A 1 87 ? -7.508 10.365 9.468 1.00 93.75 87 GLN A CA 1
ATOM 692 C C . GLN A 1 87 ? -7.521 10.206 10.992 1.00 93.75 87 GLN A C 1
ATOM 694 O O . GLN A 1 87 ? -6.610 10.689 11.654 1.00 93.75 87 GLN A O 1
ATOM 699 N N . ALA A 1 88 ? -8.485 9.455 11.534 1.00 93.88 88 ALA A N 1
ATOM 700 C CA . ALA A 1 88 ? -8.538 9.145 12.961 1.00 93.88 88 ALA A CA 1
ATOM 701 C C . ALA A 1 88 ? -7.292 8.378 13.434 1.00 93.88 88 ALA A C 1
ATOM 703 O O . ALA A 1 88 ? -6.752 8.673 14.495 1.00 93.88 88 ALA A O 1
ATOM 704 N N . LEU A 1 89 ? -6.795 7.427 12.634 1.00 93.94 89 LEU A N 1
ATOM 705 C CA . LEU A 1 89 ? -5.550 6.721 12.939 1.00 93.94 89 LEU A CA 1
ATOM 706 C C . LEU A 1 89 ? -4.341 7.667 12.949 1.00 93.94 89 LEU A C 1
ATOM 708 O O . LEU A 1 89 ? -3.487 7.544 13.820 1.00 93.94 89 LEU A O 1
ATOM 712 N N . VAL A 1 90 ? -4.241 8.584 11.983 1.00 93.88 90 VAL A N 1
ATOM 713 C CA . VAL A 1 90 ? -3.143 9.562 11.933 1.00 93.88 90 VAL A CA 1
ATOM 714 C C . VAL A 1 90 ? -3.160 10.446 13.176 1.00 93.88 90 VAL A C 1
ATOM 716 O O . VAL A 1 90 ? -2.111 10.594 13.792 1.00 93.88 90 VAL A O 1
ATOM 719 N N . GLU A 1 91 ? -4.332 10.931 13.589 1.00 92.69 91 GLU A N 1
ATOM 720 C CA . GLU A 1 91 ? -4.501 11.729 14.812 1.00 92.69 91 GLU A CA 1
ATOM 721 C C . GLU A 1 91 ? -4.045 10.964 16.069 1.00 92.69 91 GLU A C 1
ATOM 723 O O . GLU A 1 91 ? -3.286 11.470 16.898 1.00 92.69 91 GLU A O 1
ATOM 728 N N . GLN A 1 92 ? -4.440 9.690 16.173 1.00 91.19 92 GLN A N 1
ATOM 729 C CA . GLN A 1 92 ? -4.010 8.810 17.262 1.00 91.19 92 GLN A CA 1
ATOM 730 C C . GLN A 1 92 ? -2.490 8.597 17.279 1.00 91.19 92 GLN A C 1
ATOM 732 O O . GLN A 1 92 ? -1.892 8.499 18.349 1.00 91.19 92 GLN A O 1
ATOM 737 N N . LEU A 1 93 ? -1.856 8.504 16.106 1.00 89.44 93 LEU A N 1
ATOM 738 C CA . LEU A 1 93 ? -0.408 8.318 15.981 1.00 89.44 93 LEU A CA 1
ATOM 739 C C . LEU A 1 93 ? 0.379 9.611 16.226 1.00 89.44 93 LEU A C 1
ATOM 741 O O . LEU A 1 93 ? 1.504 9.532 16.714 1.00 89.44 93 LEU A O 1
ATOM 745 N N . SER A 1 94 ? -0.183 10.783 15.912 1.00 86.81 94 SER A N 1
ATOM 746 C CA . SER A 1 94 ? 0.464 12.084 16.127 1.00 86.81 94 SER A CA 1
ATOM 747 C C . SER A 1 94 ? 0.451 12.549 17.585 1.00 86.81 94 SER A C 1
ATOM 749 O O . SER A 1 94 ? 0.989 13.610 17.885 1.00 86.81 94 SER A O 1
ATOM 751 N N . GLY A 1 95 ? -0.113 11.760 18.504 1.00 76.19 95 GLY A N 1
ATOM 752 C CA . GLY A 1 95 ? -0.183 12.107 19.924 1.00 76.19 95 GLY A CA 1
ATOM 753 C C . GLY A 1 95 ? -1.367 13.007 20.278 1.00 76.19 95 GLY A C 1
ATOM 754 O O . GLY A 1 95 ? -1.385 13.579 21.367 1.00 76.19 95 GLY A O 1
ATOM 755 N N . GLY A 1 96 ? -2.365 13.107 19.392 1.00 61.06 96 GLY A N 1
ATOM 756 C CA . GLY A 1 96 ? -3.656 13.730 19.664 1.00 61.06 96 GLY A CA 1
ATOM 757 C C . GLY A 1 96 ? -4.482 12.872 20.618 1.00 61.06 96 GLY A C 1
ATOM 758 O O . GLY A 1 96 ? -5.340 12.108 20.191 1.00 61.06 96 GLY A O 1
ATOM 759 N N . VAL A 1 97 ? -4.114 12.943 21.897 1.00 52.91 97 VAL A N 1
ATOM 760 C CA . VAL A 1 97 ? -4.934 12.815 23.111 1.00 52.91 97 VAL A CA 1
ATOM 761 C C . VAL A 1 97 ? -6.183 11.920 23.020 1.00 52.91 97 VAL A C 1
ATOM 763 O O . VAL A 1 97 ? -7.165 12.211 22.338 1.00 52.91 97 VAL A O 1
ATOM 766 N N . LYS A 1 98 ? -6.199 10.899 23.879 1.00 43.50 98 LYS A N 1
ATOM 767 C CA . LYS A 1 98 ? -7.337 10.735 24.788 1.00 43.50 98 LYS A CA 1
ATOM 768 C C . LYS A 1 98 ? -7.004 11.427 26.094 1.00 43.50 98 LYS A C 1
ATOM 770 O O . LYS A 1 98 ? -5.835 11.278 26.515 1.00 43.50 98 LYS A O 1
#

Sequence (98 aa):
MGFIRLHQIIGRPAVTEEEAERNRRDAEAEKASGQKPNKRPKCARNALPPIIPISKSHWWAKVKDGKFPQPVKLGPRTTAWRISDIQALVEQLSGGVK

Foldseek 3Di:
DDWADPCLAQKDAWADQVNLVVLVVQCVVCVVVVHHRDPDHNDTDHTRDHNHNDDPVVQVVCLVVVNADHWDDPDDPDTTDDPVRSVVSSCVVVVVDD

pLDDT: mean 90.5, std 7.99, range [43.5, 96.88]

Secondary structure (DSSP, 8-state):
--EE-HHHHS-B--B-HHHHHHHHHHHHHHHHTTPPPP----S-B--B--SS---HHHHHHHHHTTSSPPPEEEETTEEEEEHHHHHHHHHHHTT---